Protein AF-A0A942KUD8-F1 (afdb_monomer)

Foldseek 3Di:
DDDPDDDDDDDDPVNDDDFDQADPVGDGDPQRLVVVQVVLVVLCVDPDPCNVVSVVVQCVQCVPVNGRDSVSDDDPDDDDDDDPVVVVVVPPDPVDPDDDDDDPDDDD

Sequence (108 aa):
MKKNFFPPEYMHANRIYGMRGLSSEGEIIDDPRPNFVEAIKTGMKREGRYQSQFQRLFSALSNDKGEIAVADLRIIGVVVTGDTASLSQLQGKDYLKAASLGIVADKF

Solvent-accessible surface area (backbone atoms only — not comparable to full-atom values): 7478 Å² total; per-residue (Å²): 134,85,79,82,82,73,77,86,78,86,78,54,74,94,77,60,85,89,68,66,55,51,50,100,88,67,47,78,44,93,69,38,56,63,60,48,55,51,50,37,60,52,35,50,71,42,89,56,99,56,19,71,57,26,45,54,51,46,56,65,60,16,69,86,66,88,48,68,56,65,87,77,62,79,87,89,76,84,90,84,85,76,55,71,76,67,54,56,70,58,64,91,43,88,87,60,89,75,88,82,92,82,79,87,76,82,81,126

pLDDT: mean 81.94, std 14.92, range [39.62, 95.31]

Mean predicted aligned error: 8.44 Å

Radius of gyration: 17.5 Å; Cα contacts (8 Å, |Δi|>4): 50; chains: 1; bounding box: 38×48×43 Å

Structure (mmCIF, N/CA/C/O backbone):
data_AF-A0A942KUD8-F1
#
_entry.id   AF-A0A942KUD8-F1
#
loop_
_atom_site.group_PDB
_atom_site.id
_atom_site.type_symbol
_atom_site.label_atom_id
_atom_site.label_alt_id
_atom_site.label_comp_id
_atom_site.label_asym_id
_atom_site.label_entity_id
_atom_site.label_seq_id
_atom_site.pdbx_PDB_ins_code
_atom_site.Cartn_x
_atom_site.Cartn_y
_atom_site.Cartn_z
_atom_site.occupancy
_atom_site.B_iso_or_equiv
_atom_site.auth_seq_id
_atom_site.auth_comp_id
_atom_site.auth_asym_id
_atom_site.auth_atom_id
_atom_site.pdbx_PDB_model_num
ATOM 1 N N . MET A 1 1 ? -11.109 -33.776 -5.071 1.00 41.84 1 MET A N 1
ATOM 2 C CA . MET A 1 1 ? -9.919 -32.906 -5.209 1.00 41.84 1 MET A CA 1
ATOM 3 C C . MET A 1 1 ? -9.515 -32.445 -3.808 1.00 41.84 1 MET A C 1
ATOM 5 O O . MET A 1 1 ? -10.310 -31.766 -3.171 1.00 41.84 1 MET A O 1
ATOM 9 N N . LYS A 1 2 ? -8.378 -32.898 -3.257 1.00 39.62 2 LYS A N 1
ATOM 10 C CA . LYS A 1 2 ? -7.937 -32.491 -1.908 1.00 39.62 2 LYS A CA 1
ATOM 11 C C . LYS A 1 2 ? -7.365 -31.071 -1.995 1.00 39.62 2 LYS A C 1
ATOM 13 O O . LYS A 1 2 ? -6.421 -30.852 -2.745 1.00 39.62 2 LYS A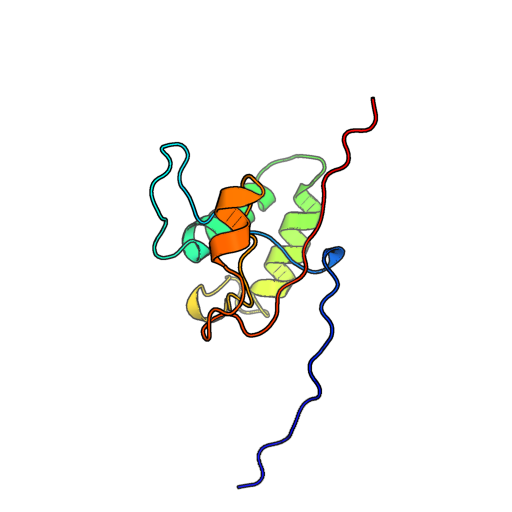 O 1
ATOM 18 N N . LYS A 1 3 ? -7.958 -30.105 -1.286 1.00 44.53 3 LYS A N 1
ATOM 19 C CA . LYS A 1 3 ? -7.365 -28.770 -1.121 1.00 44.53 3 LYS A CA 1
ATOM 20 C C . LYS A 1 3 ? -6.122 -28.935 -0.251 1.00 44.53 3 LYS A C 1
ATOM 22 O O . LYS A 1 3 ? -6.245 -29.338 0.902 1.00 44.53 3 LYS A O 1
ATOM 27 N N . ASN A 1 4 ? -4.946 -28.660 -0.804 1.00 46.56 4 ASN A N 1
ATOM 28 C CA . ASN A 1 4 ? -3.724 -28.582 -0.013 1.00 46.56 4 ASN A CA 1
ATOM 29 C C . ASN A 1 4 ? -3.884 -27.423 0.977 1.00 46.56 4 ASN A C 1
ATOM 31 O O . ASN A 1 4 ? -4.032 -26.270 0.570 1.00 46.56 4 ASN A O 1
ATOM 35 N N . PHE A 1 5 ? -3.930 -27.746 2.267 1.00 43.69 5 PHE A N 1
ATOM 36 C CA . PHE A 1 5 ? -3.910 -26.758 3.334 1.00 43.69 5 PHE A CA 1
ATOM 37 C C . PHE A 1 5 ? -2.464 -26.301 3.506 1.00 43.69 5 PHE A C 1
ATOM 39 O O . PHE A 1 5 ? -1.625 -27.051 3.999 1.00 43.69 5 PHE A O 1
ATOM 46 N N . PHE A 1 6 ? -2.173 -25.087 3.055 1.00 44.25 6 PHE A N 1
ATOM 47 C CA . PHE A 1 6 ? -0.945 -24.405 3.429 1.00 44.25 6 PHE A CA 1
ATOM 48 C C . PHE A 1 6 ? -1.204 -23.716 4.772 1.00 44.25 6 PHE A C 1
ATOM 50 O O . PHE A 1 6 ? -2.198 -22.989 4.877 1.00 44.25 6 PHE A O 1
ATOM 57 N N . PRO A 1 7 ? -0.378 -23.950 5.807 1.00 49.84 7 PRO A N 1
ATOM 58 C CA . PRO A 1 7 ? -0.500 -23.198 7.048 1.00 49.84 7 PRO A CA 1
ATOM 59 C C . PRO A 1 7 ? -0.355 -21.697 6.746 1.00 49.84 7 PRO A C 1
ATOM 61 O O . PRO A 1 7 ? 0.401 -21.337 5.839 1.00 49.84 7 PRO A O 1
ATOM 64 N N . PRO A 1 8 ? -1.079 -20.814 7.459 1.00 57.53 8 PRO A N 1
ATOM 65 C CA . PRO A 1 8 ? -0.947 -19.377 7.260 1.00 57.53 8 PRO A CA 1
ATOM 66 C C . PRO A 1 8 ? 0.505 -18.965 7.521 1.00 57.53 8 PRO A C 1
ATOM 68 O O . PRO A 1 8 ? 1.022 -19.140 8.622 1.00 57.53 8 PRO A O 1
ATOM 71 N N . GLU A 1 9 ? 1.177 -18.450 6.494 1.00 63.09 9 GLU A N 1
ATOM 72 C CA . GLU A 1 9 ? 2.523 -17.911 6.641 1.00 63.09 9 GLU A CA 1
ATOM 73 C C . GLU A 1 9 ? 2.438 -16.599 7.431 1.00 63.09 9 GLU A C 1
ATOM 75 O O . GLU A 1 9 ? 1.767 -15.648 7.022 1.00 63.09 9 GLU A O 1
ATOM 80 N N . TYR A 1 10 ? 3.103 -16.547 8.586 1.00 56.53 10 TYR A N 1
ATOM 81 C CA . TYR A 1 10 ? 3.206 -15.326 9.377 1.00 56.53 10 TYR A CA 1
ATOM 82 C C . TYR A 1 10 ? 4.096 -14.316 8.640 1.00 56.53 10 TYR A C 1
ATOM 84 O O . TYR A 1 10 ? 5.317 -14.455 8.575 1.00 56.53 10 TYR A O 1
ATOM 92 N N . MET A 1 11 ? 3.477 -13.278 8.080 1.00 56.50 11 MET A N 1
ATOM 93 C CA . MET A 1 11 ? 4.178 -12.178 7.421 1.00 56.50 11 MET A CA 1
ATOM 94 C C . MET A 1 11 ? 4.591 -11.140 8.468 1.00 56.50 11 MET A C 1
ATOM 96 O O . MET A 1 11 ? 3.754 -10.427 9.020 1.00 56.50 11 MET A O 1
ATOM 100 N N . HIS A 1 12 ? 5.889 -11.045 8.757 1.00 59.66 12 HIS A N 1
ATOM 101 C CA . HIS A 1 12 ? 6.409 -9.975 9.607 1.00 59.66 12 HIS A CA 1
ATOM 102 C C . HIS A 1 12 ? 6.239 -8.613 8.919 1.00 59.66 12 HIS A C 1
ATOM 104 O O . HIS A 1 12 ? 6.440 -8.497 7.711 1.00 59.66 12 HIS A O 1
ATOM 110 N N . ALA A 1 13 ? 5.930 -7.564 9.686 1.00 57.25 13 ALA A N 1
ATOM 111 C CA . ALA A 1 13 ? 5.698 -6.216 9.155 1.00 57.25 13 ALA A CA 1
ATOM 112 C C . ALA A 1 13 ? 6.882 -5.663 8.335 1.00 57.25 13 ALA A C 1
ATOM 114 O O . ALA A 1 13 ? 6.678 -4.915 7.386 1.00 57.25 13 ALA A O 1
ATOM 115 N N . ASN A 1 14 ? 8.116 -6.082 8.637 1.00 62.56 14 ASN A N 1
ATOM 116 C CA . ASN A 1 14 ? 9.317 -5.721 7.873 1.00 62.56 14 ASN A CA 1
ATOM 117 C C . ASN A 1 14 ? 9.432 -6.424 6.504 1.00 62.56 14 ASN A C 1
ATOM 119 O O . ASN A 1 14 ? 10.393 -6.180 5.777 1.00 62.56 14 ASN A O 1
ATOM 123 N N . ARG A 1 15 ? 8.486 -7.304 6.157 1.00 67.81 15 ARG A N 1
ATOM 124 C CA . ARG A 1 15 ? 8.391 -7.994 4.860 1.00 67.81 15 ARG A CA 1
ATOM 125 C C . ARG A 1 15 ? 7.199 -7.512 4.028 1.00 67.81 15 ARG A C 1
ATOM 127 O O . ARG A 1 15 ? 6.945 -8.069 2.965 1.00 67.81 15 ARG A O 1
ATOM 134 N N . ILE A 1 16 ? 6.465 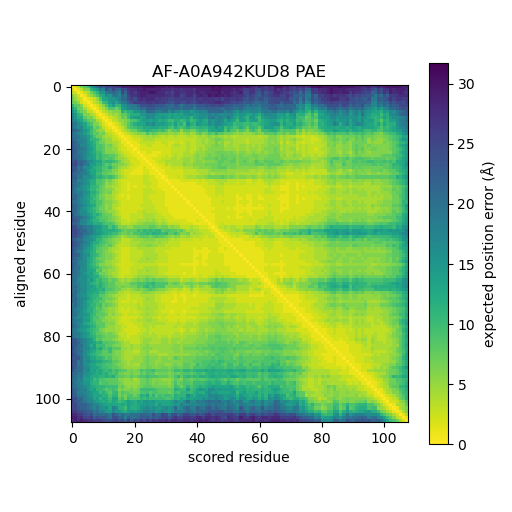-6.504 4.504 1.00 75.56 16 ILE A N 1
ATOM 135 C CA . ILE A 1 16 ? 5.264 -5.980 3.849 1.00 75.56 16 ILE A CA 1
ATOM 136 C C . ILE A 1 16 ? 5.557 -4.574 3.325 1.00 75.56 16 ILE A C 1
ATOM 138 O O . ILE A 1 16 ? 6.137 -3.744 4.021 1.00 75.56 16 ILE A O 1
ATOM 142 N N . TYR A 1 17 ? 5.117 -4.301 2.098 1.00 85.31 17 TYR A N 1
ATOM 143 C CA . TYR A 1 17 ? 5.122 -2.962 1.520 1.00 85.31 17 TYR A CA 1
ATOM 144 C C . TYR A 1 17 ? 3.718 -2.361 1.591 1.00 85.31 17 TYR A C 1
ATOM 146 O O . TYR A 1 17 ? 2.731 -3.027 1.280 1.00 85.31 17 TYR A O 1
ATOM 154 N N . GLY A 1 18 ? 3.636 -1.100 2.014 1.00 87.12 18 GLY A N 1
ATOM 155 C CA . GLY A 1 18 ? 2.382 -0.361 2.108 1.00 87.12 18 GLY A CA 1
ATOM 156 C C . GLY A 1 18 ? 2.044 0.385 0.820 1.00 87.12 18 GLY A C 1
ATOM 157 O O . GLY A 1 18 ? 2.926 0.900 0.132 1.00 87.12 18 GLY A O 1
ATOM 158 N N . MET A 1 19 ? 0.749 0.491 0.539 1.00 91.00 19 MET A N 1
ATOM 159 C CA . MET A 1 19 ? 0.187 1.353 -0.500 1.00 91.00 19 MET A CA 1
ATOM 160 C C . MET A 1 19 ? -0.725 2.381 0.166 1.00 91.00 19 MET A C 1
ATOM 162 O O . MET A 1 19 ? -1.403 2.057 1.141 1.00 91.00 19 MET A O 1
ATOM 166 N N . ARG A 1 20 ? -0.754 3.619 -0.339 1.00 87.56 20 ARG A N 1
ATOM 167 C CA . ARG A 1 20 ? -1.725 4.605 0.153 1.00 87.56 20 ARG A CA 1
ATOM 168 C C . ARG A 1 20 ? -3.112 4.212 -0.338 1.00 87.56 20 ARG A C 1
ATOM 170 O O . ARG A 1 20 ? -3.291 4.036 -1.536 1.00 87.56 20 ARG A O 1
ATOM 177 N N . GLY A 1 21 ? -4.059 4.089 0.587 1.00 88.31 21 GLY A N 1
ATOM 178 C CA . GLY A 1 21 ? -5.479 3.916 0.268 1.00 88.31 21 GLY A CA 1
ATOM 179 C C . GLY A 1 21 ? -6.246 5.235 0.141 1.00 88.31 21 GLY A C 1
ATOM 180 O O . GLY A 1 21 ? -7.399 5.213 -0.270 1.00 88.31 21 GLY A O 1
ATOM 181 N N . LEU A 1 22 ? -5.617 6.363 0.490 1.00 89.44 22 LEU A N 1
ATOM 182 C CA . LEU A 1 22 ? -6.195 7.703 0.411 1.00 89.44 22 LEU A CA 1
ATOM 183 C C . LEU A 1 22 ? -5.291 8.636 -0.404 1.00 89.44 22 LEU A C 1
ATOM 185 O O . LEU A 1 22 ? -4.058 8.516 -0.337 1.00 89.44 22 LEU A O 1
ATOM 189 N N . SER A 1 23 ? -5.897 9.563 -1.146 1.00 88.00 23 SER A N 1
ATOM 190 C CA . SER A 1 23 ? -5.194 10.663 -1.813 1.00 88.00 23 SER A CA 1
ATOM 191 C C . SER A 1 23 ? -4.699 11.716 -0.807 1.00 88.00 23 SER A C 1
ATOM 193 O O . SER A 1 23 ? -4.983 11.638 0.392 1.00 88.00 23 SER A O 1
ATOM 195 N N . SER A 1 24 ? -3.946 12.716 -1.279 1.00 85.81 24 SER A N 1
ATOM 196 C CA . SER A 1 24 ? -3.554 13.874 -0.457 1.00 85.81 24 SER A CA 1
ATOM 197 C C . SER A 1 24 ? -4.750 14.713 -0.005 1.00 85.81 24 SER A C 1
ATOM 199 O O . SER A 1 24 ? -4.673 15.389 1.017 1.00 85.81 24 SER A O 1
ATOM 201 N N . GLU A 1 25 ? -5.847 14.636 -0.746 1.00 91.12 25 GLU A N 1
ATOM 202 C CA . GLU A 1 25 ? -7.106 15.342 -0.519 1.00 91.12 25 GLU A CA 1
ATOM 203 C C . GLU A 1 25 ? -8.070 14.526 0.362 1.00 91.12 25 GLU A C 1
ATOM 205 O O . GLU A 1 25 ? -9.141 15.009 0.717 1.00 91.12 25 GLU A O 1
ATOM 210 N N . GLY A 1 26 ? -7.685 13.302 0.746 1.00 87.50 26 GLY A N 1
ATOM 211 C CA . GLY A 1 26 ? -8.483 12.419 1.598 1.00 87.50 26 GLY A CA 1
ATOM 212 C C . GLY A 1 26 ? -9.496 11.552 0.847 1.00 87.50 26 GLY A C 1
ATOM 213 O O . GLY A 1 26 ? -10.326 10.907 1.486 1.00 87.50 26 GLY A O 1
ATOM 214 N N . GLU A 1 27 ? -9.433 11.499 -0.484 1.00 92.69 27 GLU A N 1
ATOM 215 C CA . GLU A 1 27 ? -10.321 10.660 -1.292 1.00 92.69 27 GLU A CA 1
ATOM 216 C C . GLU A 1 27 ? -9.877 9.194 -1.270 1.00 92.69 27 GLU A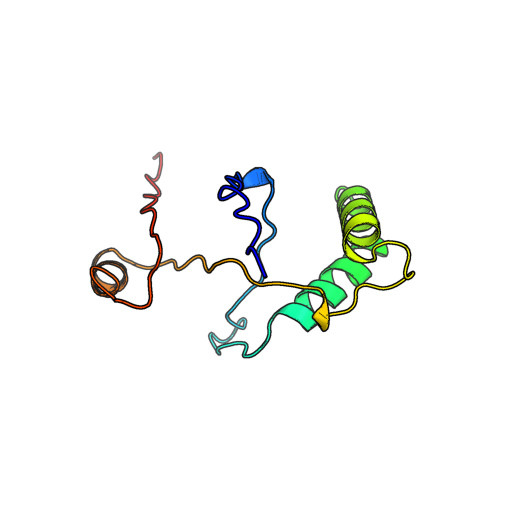 C 1
ATOM 218 O O . GLU A 1 27 ? -8.680 8.896 -1.254 1.00 92.69 27 GLU A O 1
ATOM 223 N N . ILE A 1 28 ? -10.840 8.269 -1.290 1.00 91.00 28 ILE A N 1
ATOM 224 C CA . ILE A 1 28 ? -10.562 6.830 -1.365 1.00 91.00 28 ILE A CA 1
ATOM 225 C C . ILE A 1 28 ? -9.989 6.498 -2.742 1.00 91.00 28 ILE A C 1
ATOM 227 O O . ILE A 1 28 ? -10.557 6.854 -3.769 1.00 91.00 28 ILE A O 1
ATOM 231 N N . ILE A 1 29 ? -8.869 5.778 -2.754 1.00 92.31 29 ILE A N 1
ATOM 232 C CA . ILE A 1 29 ? -8.285 5.229 -3.976 1.00 92.31 29 ILE A CA 1
ATOM 233 C C . ILE A 1 29 ? -8.859 3.826 -4.185 1.00 92.31 29 ILE A C 1
ATOM 235 O O . ILE A 1 29 ? -8.489 2.899 -3.462 1.00 92.31 29 ILE A O 1
ATOM 239 N N . ASP A 1 30 ? -9.725 3.669 -5.189 1.00 90.88 30 ASP A N 1
ATOM 240 C CA . ASP A 1 30 ? -10.401 2.397 -5.495 1.00 90.88 30 ASP A CA 1
ATOM 241 C C . ASP A 1 30 ? -9.420 1.240 -5.740 1.00 90.88 30 ASP A C 1
ATOM 243 O O . ASP A 1 30 ? -9.598 0.135 -5.223 1.00 90.88 30 ASP A O 1
ATOM 247 N N . ASP A 1 31 ? -8.354 1.492 -6.507 1.00 93.00 31 ASP A N 1
ATOM 248 C CA . ASP A 1 31 ? -7.264 0.541 -6.713 1.00 93.00 31 ASP A CA 1
ATOM 249 C C . ASP A 1 31 ? -5.897 1.229 -6.580 1.00 93.00 31 ASP A C 1
ATOM 251 O O . ASP A 1 31 ? -5.468 1.947 -7.487 1.00 93.00 31 ASP A O 1
ATOM 255 N N . PRO A 1 32 ? -5.164 1.006 -5.476 1.00 93.44 32 PRO A N 1
ATOM 256 C CA . PRO A 1 32 ? -3.869 1.641 -5.267 1.00 93.44 32 PRO A CA 1
ATOM 257 C C . PRO A 1 32 ? -2.708 0.915 -5.970 1.00 93.44 32 PRO A C 1
ATOM 259 O O . PRO A 1 32 ? -1.584 1.429 -5.991 1.00 93.44 32 PRO A O 1
ATOM 262 N N . ARG A 1 33 ? -2.937 -0.272 -6.552 1.00 94.81 33 ARG A N 1
ATOM 263 C CA . ARG A 1 33 ? -1.875 -1.110 -7.137 1.00 94.81 33 ARG A CA 1
ATOM 264 C C . ARG A 1 33 ? -1.187 -0.474 -8.354 1.00 94.81 33 ARG A C 1
ATOM 266 O O . ARG A 1 33 ? 0.042 -0.547 -8.407 1.00 94.81 33 ARG A O 1
ATOM 273 N N . PRO A 1 34 ? -1.884 0.178 -9.308 1.00 95.00 34 PRO A N 1
ATOM 274 C CA . PRO A 1 34 ? -1.219 0.854 -10.424 1.00 95.00 34 PRO A CA 1
ATOM 275 C C . PRO A 1 34 ? -0.246 1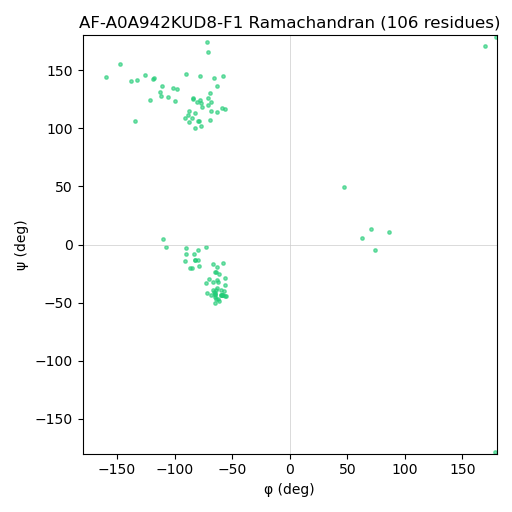.940 -9.952 1.00 95.00 34 PRO A C 1
ATOM 277 O O . PRO A 1 34 ? 0.900 1.988 -10.400 1.00 95.00 34 PRO A O 1
ATOM 280 N N . ASN A 1 35 ? -0.664 2.747 -8.972 1.00 93.38 35 ASN A N 1
ATOM 281 C CA . ASN A 1 35 ? 0.170 3.798 -8.384 1.00 93.38 35 ASN A CA 1
ATOM 282 C C . ASN A 1 35 ? 1.405 3.212 -7.690 1.00 93.38 35 ASN A C 1
ATOM 284 O O . ASN A 1 35 ? 2.495 3.779 -7.765 1.00 93.38 35 ASN A O 1
ATOM 288 N N . PHE A 1 36 ? 1.257 2.057 -7.040 1.00 94.00 36 PHE A N 1
ATOM 289 C CA . PHE A 1 36 ? 2.372 1.342 -6.426 1.00 94.00 36 PHE A CA 1
ATOM 290 C C . PHE A 1 36 ? 3.392 0.847 -7.458 1.00 94.00 36 PHE A C 1
ATOM 292 O O . PHE A 1 36 ? 4.593 1.058 -7.281 1.00 94.00 36 PHE A O 1
ATOM 299 N N . VAL A 1 37 ? 2.932 0.250 -8.563 1.00 95.31 37 VAL A N 1
ATOM 300 C CA . VAL A 1 37 ? 3.812 -0.176 -9.665 1.00 95.31 37 VAL A CA 1
ATOM 301 C C . VAL A 1 37 ? 4.568 1.016 -10.249 1.00 95.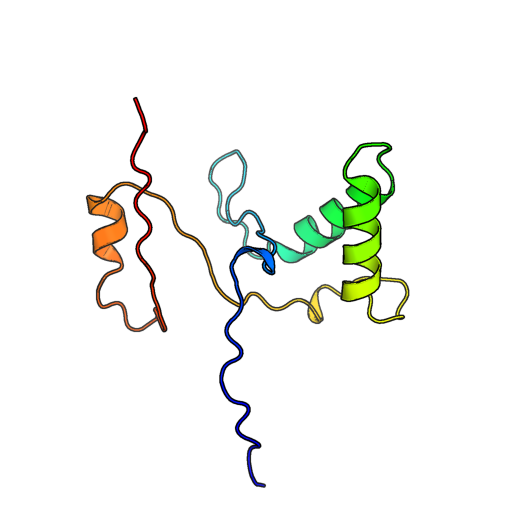31 37 VAL A C 1
ATOM 303 O O . VAL A 1 37 ? 5.780 0.930 -10.463 1.00 95.31 37 VAL A O 1
ATOM 306 N N . GLU A 1 38 ? 3.889 2.143 -10.461 1.00 94.69 38 GLU A N 1
ATOM 307 C CA . GLU A 1 38 ? 4.528 3.349 -10.991 1.00 94.69 38 GLU A CA 1
ATOM 308 C C . GLU A 1 38 ? 5.546 3.948 -10.011 1.00 94.69 38 GLU A C 1
ATOM 310 O O . GLU A 1 38 ? 6.646 4.340 -10.412 1.00 94.69 38 GLU A O 1
ATOM 315 N N . ALA A 1 39 ? 5.244 3.938 -8.710 1.00 92.94 39 ALA A N 1
ATOM 316 C CA . ALA A 1 39 ? 6.185 4.365 -7.680 1.00 92.94 39 ALA A CA 1
ATOM 317 C C . ALA A 1 39 ? 7.467 3.514 -7.685 1.00 92.94 39 ALA A C 1
ATOM 319 O O . ALA A 1 39 ? 8.562 4.066 -7.549 1.00 92.94 39 ALA A O 1
ATOM 320 N N . ILE A 1 40 ? 7.357 2.198 -7.904 1.00 94.50 40 ILE A N 1
ATOM 321 C CA . ILE A 1 40 ? 8.521 1.309 -8.037 1.00 94.50 40 ILE A CA 1
ATOM 322 C C . ILE A 1 40 ? 9.332 1.662 -9.286 1.00 94.50 40 ILE A C 1
ATOM 324 O O . ILE A 1 40 ? 10.543 1.873 -9.185 1.00 94.50 40 ILE A O 1
ATOM 328 N N . LYS A 1 41 ? 8.675 1.781 -10.447 1.00 94.19 41 LYS A N 1
ATOM 329 C CA . LYS A 1 41 ? 9.329 2.135 -11.721 1.00 94.19 41 LYS A CA 1
ATOM 330 C C . LYS A 1 41 ? 10.060 3.473 -11.628 1.0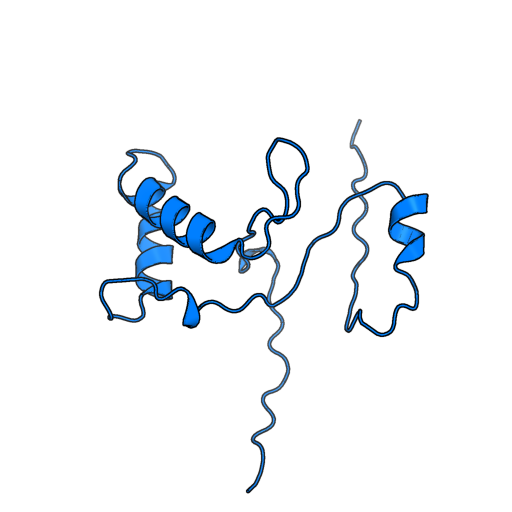0 94.19 41 LYS A C 1
ATOM 332 O O . LYS A 1 41 ? 11.201 3.594 -12.073 1.00 94.19 41 LYS A O 1
ATOM 337 N N . THR A 1 42 ? 9.426 4.467 -11.014 1.00 93.75 42 THR A N 1
ATOM 338 C CA . THR A 1 42 ? 10.031 5.77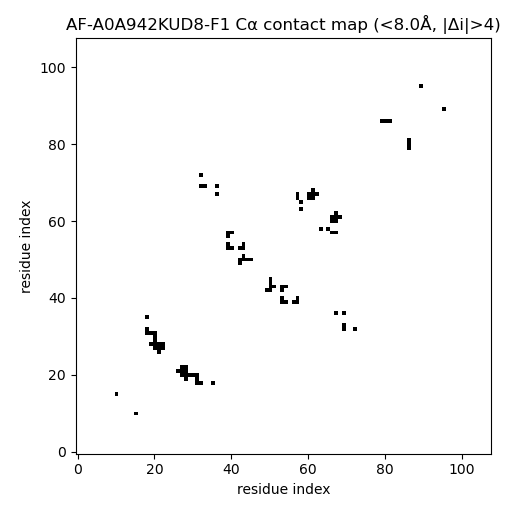6 -10.759 1.00 93.75 42 THR A CA 1
ATOM 339 C C . THR A 1 42 ? 11.208 5.660 -9.788 1.00 93.75 42 THR A C 1
ATOM 341 O O . THR A 1 42 ? 12.269 6.233 -10.037 1.00 93.75 42 THR A O 1
ATOM 344 N N . GLY A 1 43 ? 11.066 4.887 -8.709 1.00 92.75 43 GLY A N 1
ATOM 345 C CA . GLY A 1 43 ? 12.117 4.667 -7.715 1.00 92.75 43 GLY A CA 1
ATOM 346 C C . GLY A 1 43 ? 13.376 3.993 -8.271 1.00 92.75 43 GLY A C 1
ATOM 347 O O . GLY A 1 43 ? 14.476 4.325 -7.840 1.00 92.75 43 GLY A O 1
ATOM 348 N N . MET A 1 44 ? 13.245 3.115 -9.271 1.00 93.44 44 MET A N 1
ATOM 349 C CA . MET A 1 44 ? 14.393 2.505 -9.962 1.00 93.44 44 MET A CA 1
ATOM 350 C C . MET A 1 44 ? 15.218 3.512 -10.773 1.00 93.44 44 MET A C 1
ATOM 352 O O . MET A 1 44 ? 16.430 3.337 -10.920 1.00 93.44 44 MET A O 1
ATOM 356 N N . LYS A 1 45 ? 14.560 4.540 -11.322 1.00 92.69 45 LYS A N 1
ATOM 357 C CA . LYS A 1 45 ? 15.179 5.570 -12.174 1.00 92.69 45 LYS A CA 1
ATOM 358 C C . LYS A 1 45 ? 15.798 6.711 -11.368 1.00 92.69 45 LYS A C 1
ATOM 360 O O . LYS A 1 45 ? 16.625 7.444 -11.895 1.00 92.69 45 LYS A O 1
ATOM 365 N N . ARG A 1 46 ? 15.375 6.892 -10.115 1.00 91.81 46 ARG A N 1
ATOM 366 C CA . ARG A 1 46 ? 15.902 7.938 -9.235 1.00 91.81 46 ARG A CA 1
ATOM 367 C C . ARG A 1 46 ? 17.226 7.494 -8.632 1.00 91.81 46 ARG A C 1
ATOM 369 O O . ARG A 1 46 ? 17.282 6.494 -7.920 1.00 91.81 46 ARG A O 1
ATOM 376 N N . GLU A 1 47 ? 18.267 8.283 -8.857 1.00 88.62 47 GLU A N 1
ATOM 377 C CA . GLU A 1 47 ? 19.528 8.131 -8.141 1.00 88.62 47 GLU A CA 1
ATOM 378 C C . GLU A 1 47 ? 19.323 8.513 -6.672 1.00 88.62 47 GLU A C 1
ATOM 380 O O . GLU A 1 47 ? 18.841 9.599 -6.341 1.00 88.62 47 GLU A O 1
ATOM 385 N N . GLY A 1 48 ? 19.628 7.588 -5.765 1.00 89.88 48 GLY A N 1
ATOM 386 C CA . GLY A 1 48 ? 19.465 7.826 -4.339 1.00 89.88 48 GLY A CA 1
ATOM 387 C C . GLY A 1 48 ? 19.633 6.571 -3.497 1.00 89.88 48 GLY A C 1
ATOM 388 O O . GLY A 1 48 ? 19.669 5.447 -3.997 1.00 89.88 48 GLY A O 1
ATOM 389 N N . ARG A 1 49 ? 19.677 6.759 -2.174 1.00 91.00 49 ARG A N 1
ATOM 390 C CA . ARG A 1 49 ? 19.981 5.696 -1.194 1.00 91.00 49 ARG A CA 1
ATOM 391 C C . ARG A 1 49 ? 19.041 4.480 -1.222 1.00 91.00 49 ARG A C 1
ATOM 393 O O . ARG A 1 49 ? 19.367 3.449 -0.646 1.00 91.00 49 ARG A O 1
ATOM 400 N N . TYR A 1 50 ? 17.877 4.602 -1.860 1.00 89.12 50 TYR A N 1
ATOM 401 C CA . TYR A 1 50 ? 16.861 3.548 -1.944 1.00 89.12 50 TYR A CA 1
ATOM 402 C C . TYR A 1 50 ? 16.740 2.903 -3.329 1.00 89.12 50 TYR A C 1
ATOM 404 O O . TYR A 1 50 ? 15.956 1.969 -3.484 1.00 89.12 50 TYR A O 1
ATOM 412 N N . GLN A 1 51 ? 17.506 3.350 -4.328 1.00 92.00 51 GLN A N 1
ATOM 413 C CA . GLN A 1 51 ? 17.399 2.850 -5.702 1.00 92.00 51 GLN A CA 1
ATOM 414 C C . GLN A 1 51 ? 17.566 1.323 -5.781 1.00 92.00 51 GLN A C 1
ATOM 416 O O . GLN A 1 51 ? 16.767 0.634 -6.414 1.00 92.00 51 GLN A O 1
ATOM 421 N N . SER A 1 52 ? 18.551 0.778 -5.062 1.00 91.06 52 SER A N 1
ATOM 422 C CA . SER A 1 52 ? 18.806 -0.667 -5.001 1.00 91.06 52 SER A CA 1
ATOM 423 C C . SER A 1 52 ? 17.648 -1.456 -4.380 1.00 91.06 52 SER A C 1
ATOM 425 O O . SER A 1 52 ? 17.409 -2.602 -4.760 1.00 91.06 52 SER A O 1
ATOM 427 N N . GLN A 1 53 ? 16.889 -0.854 -3.458 1.00 91.31 53 GLN A N 1
ATOM 428 C CA . GLN A 1 53 ? 15.703 -1.483 -2.874 1.00 91.31 53 GLN A CA 1
ATOM 429 C C . GLN A 1 53 ? 14.562 -1.547 -3.891 1.00 91.31 53 GLN A C 1
ATOM 431 O O . GLN A 1 53 ? 13.924 -2.590 -4.017 1.00 91.31 53 GLN A O 1
ATOM 436 N N . PHE A 1 54 ? 14.351 -0.479 -4.667 1.00 93.62 54 PHE A N 1
ATOM 437 C CA . PHE A 1 54 ? 13.363 -0.477 -5.748 1.00 93.62 54 PHE A CA 1
ATOM 438 C C . PHE A 1 54 ? 13.706 -1.477 -6.853 1.00 93.62 54 PHE A C 1
ATOM 440 O O . PHE A 1 54 ? 12.814 -2.173 -7.328 1.00 93.62 54 PHE A O 1
ATOM 447 N N . GLN A 1 55 ? 14.985 -1.610 -7.215 1.00 93.25 55 GLN A N 1
ATOM 448 C CA . GLN A 1 55 ? 15.435 -2.624 -8.176 1.00 93.25 55 GLN A CA 1
ATOM 449 C C . GLN A 1 55 ? 15.147 -4.045 -7.678 1.00 93.25 55 GLN A C 1
ATOM 451 O O . GLN A 1 55 ? 14.545 -4.833 -8.402 1.00 93.25 55 GLN A O 1
ATOM 456 N N . ARG A 1 56 ? 15.499 -4.360 -6.422 1.00 91.56 56 ARG A N 1
ATOM 457 C CA . ARG A 1 56 ? 15.199 -5.671 -5.817 1.00 91.56 56 ARG A CA 1
ATOM 458 C C . ARG A 1 56 ? 13.701 -5.962 -5.788 1.00 91.56 56 ARG A C 1
ATOM 460 O O . ARG A 1 56 ? 13.292 -7.073 -6.113 1.00 91.56 56 ARG A O 1
ATOM 467 N N . LEU A 1 57 ? 12.895 -4.967 -5.419 1.00 92.06 57 LEU A N 1
ATOM 468 C CA . LEU A 1 57 ? 11.442 -5.098 -5.374 1.00 92.06 57 LEU A CA 1
ATOM 469 C C . LEU A 1 57 ? 10.856 -5.335 -6.772 1.00 92.06 57 LEU A C 1
ATOM 471 O O . LEU A 1 57 ? 10.011 -6.209 -6.939 1.00 92.06 57 LEU A O 1
ATOM 475 N N . PHE A 1 58 ? 11.339 -4.612 -7.782 1.00 94.12 58 PHE A N 1
ATOM 476 C CA . PHE A 1 58 ? 10.924 -4.816 -9.166 1.00 94.12 58 PHE A CA 1
ATOM 477 C C . PHE A 1 58 ? 11.284 -6.210 -9.681 1.00 94.12 58 PHE A C 1
ATOM 479 O O . PHE A 1 58 ? 10.426 -6.883 -10.249 1.00 94.12 58 PHE A O 1
ATOM 486 N N . SER A 1 59 ? 12.516 -6.675 -9.455 1.00 92.62 59 SER A N 1
ATOM 487 C CA . SER A 1 59 ? 12.926 -8.031 -9.843 1.00 92.62 59 SER A CA 1
ATOM 488 C C . SER A 1 59 ? 12.050 -9.095 -9.179 1.00 92.62 59 SER A C 1
ATOM 490 O O . SER A 1 59 ? 11.596 -10.015 -9.849 1.00 92.62 59 SER A O 1
ATOM 492 N N . ALA A 1 60 ? 11.744 -8.940 -7.888 1.00 90.62 60 ALA A N 1
ATOM 493 C CA . ALA A 1 60 ? 10.897 -9.886 -7.166 1.00 90.62 60 ALA A CA 1
ATOM 494 C C . ALA A 1 60 ? 9.443 -9.907 -7.675 1.00 90.62 60 ALA A C 1
ATOM 496 O O . ALA A 1 60 ? 8.848 -10.974 -7.788 1.00 90.62 60 ALA A O 1
ATOM 497 N N . LEU A 1 61 ? 8.865 -8.741 -7.982 1.00 92.19 61 LEU A N 1
ATOM 498 C CA . LEU A 1 61 ? 7.456 -8.628 -8.378 1.00 92.19 61 LEU A CA 1
ATOM 499 C C . LEU A 1 61 ? 7.210 -8.837 -9.874 1.00 92.19 61 LEU A C 1
ATOM 501 O O . LEU A 1 61 ? 6.083 -9.132 -10.263 1.00 92.19 61 LEU A O 1
ATOM 505 N N . SER A 1 62 ? 8.233 -8.679 -10.714 1.00 92.81 62 SER A N 1
ATOM 506 C CA . SER A 1 62 ? 8.117 -8.952 -12.150 1.00 92.81 62 SER A CA 1
ATOM 507 C C . SER A 1 62 ? 8.180 -10.442 -12.480 1.00 92.81 62 SER A C 1
ATOM 509 O O . SER A 1 62 ? 7.717 -10.834 -13.547 1.00 92.81 62 SER A O 1
ATOM 511 N N . ASN A 1 63 ? 8.699 -11.280 -11.570 1.00 85.81 63 ASN A N 1
ATOM 512 C CA . ASN A 1 63 ? 8.763 -12.738 -11.723 1.00 85.81 63 ASN A CA 1
ATOM 513 C C . ASN A 1 63 ? 9.299 -13.158 -13.108 1.00 85.81 63 ASN A C 1
ATOM 515 O O . ASN A 1 63 ? 8.649 -13.912 -13.832 1.00 85.81 63 ASN A O 1
ATOM 519 N N . ASP A 1 64 ? 10.429 -12.565 -13.503 1.00 84.88 64 ASP A N 1
ATOM 520 C CA . ASP A 1 64 ? 11.116 -12.752 -14.792 1.00 84.88 64 ASP A CA 1
ATOM 521 C C . ASP A 1 64 ? 10.336 -12.319 -16.052 1.00 84.88 64 ASP A C 1
ATOM 523 O O . ASP A 1 64 ? 10.828 -12.470 -17.170 1.00 84.88 64 ASP A O 1
ATOM 527 N N . LYS A 1 65 ? 9.155 -11.701 -15.911 1.00 88.06 65 LYS A N 1
ATOM 528 C CA . LYS A 1 65 ? 8.342 -11.203 -17.040 1.00 88.06 65 LYS A CA 1
ATOM 529 C C . LYS A 1 65 ? 8.817 -9.857 -17.601 1.00 88.06 65 LYS A C 1
ATOM 531 O O . LYS A 1 65 ? 8.241 -9.356 -18.559 1.00 88.06 65 LYS A O 1
ATOM 536 N N . GLY A 1 66 ? 9.819 -9.227 -16.985 1.00 91.12 66 GLY A N 1
ATOM 537 C CA . GLY A 1 66 ? 10.308 -7.895 -17.368 1.00 91.12 66 GLY A CA 1
ATOM 538 C C . GLY A 1 66 ? 9.384 -6.733 -16.979 1.00 91.12 66 GLY A C 1
ATOM 539 O O . GLY A 1 66 ? 9.767 -5.575 -17.125 1.00 91.12 66 GLY A O 1
ATOM 540 N N . GLU A 1 67 ? 8.202 -7.014 -16.428 1.00 94.06 67 GLU A N 1
ATOM 541 C CA . GLU A 1 67 ? 7.262 -6.026 -15.905 1.00 94.06 67 GLU A CA 1
ATOM 542 C C . GLU A 1 67 ? 6.479 -6.567 -14.705 1.00 94.06 67 GLU A C 1
ATOM 544 O O . GLU A 1 67 ? 6.305 -7.774 -14.553 1.00 94.06 67 GLU A O 1
ATOM 549 N N . ILE A 1 68 ? 5.986 -5.666 -13.852 1.00 94.88 68 ILE A N 1
ATOM 550 C CA . ILE A 1 68 ? 5.074 -6.019 -12.760 1.00 94.88 68 ILE A CA 1
ATOM 551 C C . ILE A 1 68 ? 3.644 -5.967 -13.298 1.00 94.88 68 ILE A C 1
ATOM 553 O O . ILE A 1 68 ? 3.125 -4.881 -13.573 1.00 94.88 68 ILE A O 1
ATOM 557 N N . ALA A 1 69 ? 2.989 -7.120 -13.407 1.00 94.50 69 ALA A N 1
ATOM 558 C CA . ALA A 1 69 ? 1.578 -7.182 -13.762 1.00 94.50 69 ALA A CA 1
ATOM 559 C C . ALA A 1 69 ? 0.711 -6.811 -12.548 1.00 94.50 69 ALA A C 1
ATOM 561 O O . ALA A 1 69 ? 0.754 -7.475 -11.513 1.00 94.50 69 ALA A O 1
ATOM 562 N N . VAL A 1 70 ? -0.128 -5.778 -12.676 1.00 93.81 70 VAL A N 1
ATOM 563 C CA . VAL A 1 70 ? -1.035 -5.332 -11.594 1.00 93.81 70 VAL A CA 1
ATOM 564 C C . VAL A 1 70 ? -1.943 -6.469 -11.104 1.00 93.81 70 VAL A C 1
ATOM 566 O O . VAL A 1 70 ? -2.225 -6.565 -9.911 1.00 93.81 70 VAL A O 1
ATOM 569 N N . ALA A 1 71 ? -2.355 -7.362 -12.008 1.00 92.06 71 ALA A N 1
ATOM 570 C CA . ALA A 1 71 ? -3.187 -8.523 -11.696 1.00 92.06 71 ALA A CA 1
ATOM 571 C C . ALA A 1 71 ? -2.496 -9.559 -10.787 1.00 92.06 71 ALA A C 1
ATOM 573 O O . ALA A 1 71 ? -3.182 -10.299 -10.081 1.00 92.06 71 ALA A O 1
ATOM 574 N N . ASP A 1 72 ? -1.160 -9.588 -10.764 1.00 90.62 72 ASP A N 1
ATOM 575 C CA . ASP A 1 72 ? -0.386 -10.500 -9.917 1.00 90.62 72 ASP A CA 1
ATOM 576 C C . ASP A 1 72 ? -0.237 -9.956 -8.479 1.00 90.62 72 ASP A C 1
ATOM 578 O O . ASP A 1 72 ? 0.117 -10.699 -7.560 1.00 90.62 72 ASP A O 1
ATOM 582 N N . LEU A 1 73 ? -0.559 -8.676 -8.247 1.00 91.06 73 LEU A N 1
ATOM 583 C CA . LEU A 1 73 ? -0.486 -8.044 -6.931 1.00 91.06 73 LEU A CA 1
ATOM 584 C C . LEU A 1 73 ? -1.745 -8.317 -6.098 1.00 91.06 73 LEU A C 1
ATOM 586 O O . LEU A 1 73 ? -2.871 -7.987 -6.486 1.00 91.06 73 LEU A O 1
ATOM 590 N N . ARG A 1 74 ? -1.535 -8.860 -4.894 1.00 88.94 74 ARG A N 1
ATOM 591 C CA . ARG A 1 74 ? -2.593 -9.157 -3.918 1.00 88.94 74 ARG A CA 1
ATOM 592 C C . ARG A 1 74 ? -2.488 -8.251 -2.698 1.00 88.94 74 ARG A C 1
ATOM 594 O O . ARG A 1 74 ? -1.446 -8.190 -2.053 1.00 88.94 74 ARG A O 1
ATOM 601 N N . ILE A 1 75 ? -3.596 -7.603 -2.347 1.00 88.56 75 ILE A N 1
ATOM 602 C CA . ILE A 1 75 ? -3.733 -6.867 -1.088 1.00 88.56 75 ILE A CA 1
ATOM 603 C C . ILE A 1 75 ? -4.099 -7.878 0.001 1.00 88.56 75 ILE A C 1
ATOM 605 O O . ILE A 1 75 ? -5.165 -8.489 -0.045 1.00 88.56 75 ILE A O 1
ATOM 609 N N . ILE A 1 76 ? -3.193 -8.082 0.958 1.00 86.00 76 ILE A N 1
ATOM 610 C CA . ILE A 1 76 ? -3.366 -9.063 2.044 1.00 86.00 76 ILE A CA 1
ATOM 611 C C . ILE A 1 76 ? -4.037 -8.474 3.293 1.00 86.00 76 ILE A C 1
ATOM 613 O O . ILE A 1 76 ? -4.491 -9.221 4.154 1.00 86.00 76 ILE A O 1
ATOM 617 N N . GLY A 1 77 ? -4.113 -7.146 3.392 1.00 84.69 77 GLY A N 1
ATOM 618 C CA . GLY A 1 77 ? -4.699 -6.434 4.521 1.00 84.69 77 GLY A CA 1
ATOM 619 C C . GLY A 1 77 ? -4.613 -4.921 4.348 1.00 84.69 77 GLY A C 1
ATOM 620 O O . GLY A 1 77 ? -4.060 -4.426 3.365 1.00 84.69 77 GLY A O 1
ATOM 621 N N . VAL A 1 78 ? -5.160 -4.198 5.320 1.00 85.69 78 VAL A N 1
ATOM 622 C CA . VAL A 1 78 ? -5.166 -2.734 5.385 1.00 85.69 78 VAL A CA 1
ATOM 623 C C . VAL A 1 78 ? -4.732 -2.296 6.779 1.00 85.69 78 VAL A C 1
ATOM 625 O O . VAL A 1 78 ? -5.096 -2.921 7.773 1.00 85.69 78 VAL A O 1
ATOM 628 N N . VAL A 1 79 ? -3.946 -1.224 6.846 1.00 84.50 79 VAL A N 1
ATOM 629 C CA . VAL A 1 79 ? -3.630 -0.537 8.099 1.00 84.50 79 VAL A CA 1
ATOM 630 C C . VAL A 1 79 ? -4.532 0.685 8.183 1.00 84.50 79 VAL A C 1
ATOM 632 O O . VAL A 1 79 ? -4.532 1.510 7.272 1.00 84.50 79 VAL A O 1
ATOM 635 N N . VAL A 1 80 ? -5.301 0.786 9.264 1.00 84.88 80 VAL A N 1
ATOM 636 C CA . VAL A 1 80 ? -6.179 1.926 9.541 1.00 84.88 80 VAL A CA 1
ATOM 637 C C . VAL A 1 80 ? -5.633 2.655 10.759 1.00 84.88 80 VAL A C 1
ATOM 639 O O . VAL A 1 80 ? -5.323 2.033 11.774 1.00 84.88 80 VAL A O 1
ATOM 642 N N . THR A 1 81 ? -5.506 3.971 10.651 1.00 83.94 81 THR A N 1
ATOM 643 C CA . THR A 1 81 ? -5.028 4.850 11.721 1.00 83.94 81 THR A CA 1
ATOM 644 C C . THR A 1 81 ? -6.116 5.852 12.072 1.00 83.94 81 THR A C 1
ATOM 646 O O . THR A 1 81 ? -6.798 6.353 11.181 1.00 83.94 81 THR A O 1
ATOM 649 N N . GLY A 1 82 ? -6.260 6.169 13.352 1.00 84.81 82 GLY A N 1
ATOM 650 C CA . GLY A 1 82 ? -7.245 7.120 13.851 1.00 84.81 82 GLY A CA 1
ATOM 651 C C . GLY A 1 82 ? -7.171 7.216 15.369 1.00 84.81 82 GLY A C 1
ATOM 652 O O . GLY A 1 82 ? -6.338 6.558 15.995 1.00 84.81 82 GLY A O 1
ATOM 653 N N . ASP A 1 83 ? -8.041 8.028 15.959 1.00 85.88 83 ASP A N 1
ATOM 654 C CA . ASP A 1 83 ? -8.192 8.079 17.410 1.00 85.88 83 ASP A CA 1
ATOM 655 C C . ASP A 1 83 ? -8.865 6.806 17.964 1.00 85.88 83 ASP A C 1
ATOM 657 O O . ASP A 1 83 ? -9.460 6.000 17.238 1.00 85.88 83 ASP A O 1
ATOM 661 N N . THR A 1 84 ? -8.785 6.633 19.284 1.00 83.31 84 THR A N 1
ATOM 662 C CA . THR A 1 84 ? -9.350 5.476 19.987 1.00 83.31 84 THR A CA 1
ATOM 663 C C . THR A 1 84 ? -10.851 5.313 19.750 1.00 83.31 84 THR A C 1
ATOM 665 O O . THR A 1 84 ? -11.316 4.183 19.596 1.00 83.31 84 THR A O 1
ATOM 668 N N . ALA A 1 85 ? -11.621 6.404 19.720 1.00 86.38 85 ALA A N 1
ATOM 669 C CA . ALA A 1 85 ? -13.072 6.342 19.565 1.00 86.38 85 ALA A CA 1
ATOM 670 C C . ALA A 1 85 ? -13.450 5.854 18.159 1.00 86.38 85 ALA A C 1
ATOM 672 O O . ALA A 1 85 ? -14.295 4.969 18.018 1.00 86.38 85 ALA A O 1
ATOM 673 N N . SER A 1 86 ? -12.771 6.365 17.136 1.00 88.44 86 SER A N 1
ATOM 674 C CA . SER A 1 86 ? -12.934 5.979 15.736 1.00 88.44 86 SER A CA 1
ATOM 675 C C . SER A 1 86 ? -12.529 4.520 15.507 1.00 88.44 86 SER A C 1
ATOM 677 O O . SER A 1 86 ? -13.291 3.747 14.925 1.00 88.44 86 SER A O 1
ATOM 679 N N . LEU A 1 87 ? -11.372 4.094 16.026 1.00 86.44 87 LEU A N 1
ATOM 680 C CA . LEU A 1 87 ? -10.895 2.714 15.867 1.00 86.44 87 LEU A CA 1
ATOM 681 C C . LEU A 1 87 ? -11.725 1.694 16.659 1.00 86.44 87 LEU A C 1
ATOM 683 O O . LEU A 1 87 ? -11.877 0.557 16.213 1.00 86.44 87 LEU A O 1
ATOM 687 N N . SER A 1 88 ? -12.312 2.081 17.794 1.00 84.19 88 SER A N 1
ATOM 688 C CA . SER A 1 88 ? -13.182 1.189 18.578 1.00 84.19 88 SER A CA 1
ATOM 689 C C . SER A 1 88 ? -14.422 0.745 17.796 1.00 84.19 88 SER A C 1
ATOM 691 O O . SER A 1 88 ? -14.929 -0.350 18.028 1.00 84.19 88 SER A O 1
ATOM 693 N N . GLN A 1 89 ? -14.868 1.524 16.803 1.00 88.44 89 GLN A N 1
ATOM 694 C CA . GLN A 1 89 ? -16.003 1.166 15.939 1.00 88.44 89 GLN A CA 1
ATOM 695 C C . GLN A 1 89 ? -15.722 -0.048 15.039 1.00 88.44 89 GLN A C 1
ATOM 697 O O . GLN A 1 89 ? -16.654 -0.643 14.496 1.00 88.44 89 GLN A O 1
ATOM 702 N N . LEU A 1 90 ? -14.450 -0.422 14.873 1.00 86.19 90 LEU A N 1
ATOM 703 C CA . LEU A 1 90 ? -14.033 -1.598 14.113 1.00 86.19 90 LEU A CA 1
ATOM 704 C C . LEU A 1 90 ? -14.133 -2.892 14.936 1.00 86.19 90 LEU A C 1
ATOM 706 O O . LEU A 1 90 ? -14.084 -3.979 14.366 1.00 86.19 90 LEU A O 1
ATOM 710 N N . GLN A 1 91 ? -14.299 -2.814 16.258 1.00 83.19 91 GLN A N 1
ATOM 711 C CA . GLN A 1 91 ? -14.407 -4.006 17.099 1.00 83.19 91 GLN A CA 1
ATOM 712 C C . GLN A 1 91 ? -15.644 -4.843 16.738 1.00 83.19 91 GLN A C 1
ATOM 714 O O . GLN A 1 91 ? -16.735 -4.317 16.530 1.00 83.19 91 GLN A O 1
ATOM 719 N N . GLY A 1 92 ? -15.465 -6.166 16.663 1.00 82.75 92 GLY A N 1
ATOM 720 C CA . GLY A 1 92 ? -16.559 -7.115 16.424 1.00 82.75 92 GLY A CA 1
ATOM 721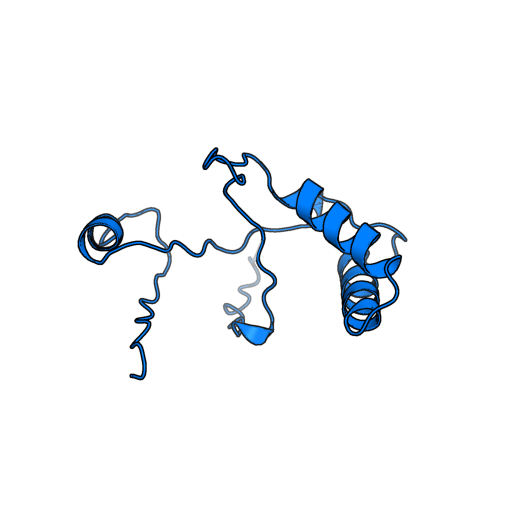 C C . GLY A 1 92 ? -17.156 -7.083 15.014 1.00 82.75 92 GLY A C 1
ATOM 722 O O . GLY A 1 92 ? -18.227 -7.638 14.804 1.00 82.75 92 GLY A O 1
ATOM 723 N N . LYS A 1 93 ? -16.506 -6.431 14.043 1.00 88.12 93 LYS A N 1
ATOM 724 C CA . LYS A 1 93 ? -16.970 -6.423 12.651 1.00 88.12 93 LYS A CA 1
ATOM 725 C C . LYS A 1 93 ? -16.623 -7.735 11.950 1.00 88.12 93 LYS A C 1
ATOM 727 O O . LYS A 1 93 ? -15.450 -8.074 11.825 1.00 88.12 93 LYS A O 1
ATOM 732 N N . ASP A 1 94 ? -17.628 -8.404 11.393 1.00 87.19 94 ASP A N 1
ATOM 733 C CA . ASP A 1 94 ? -17.489 -9.731 10.765 1.00 87.19 94 ASP A CA 1
ATOM 734 C C . ASP A 1 94 ? -16.564 -9.760 9.534 1.00 87.19 94 ASP A C 1
ATOM 736 O O . ASP A 1 94 ? -16.068 -10.814 9.136 1.00 87.19 94 ASP A O 1
ATOM 740 N N . TYR A 1 95 ? -16.301 -8.601 8.920 1.00 83.75 95 TYR A N 1
ATOM 741 C CA . TYR A 1 95 ? -15.355 -8.481 7.806 1.00 83.75 95 TYR A CA 1
ATOM 742 C C . TYR A 1 95 ? -13.884 -8.439 8.255 1.00 83.75 95 TYR A C 1
ATOM 744 O O . TYR A 1 95 ? -12.985 -8.606 7.424 1.00 83.75 95 TYR A O 1
ATOM 752 N N . LEU A 1 96 ? -13.607 -8.234 9.547 1.00 82.62 96 LEU A N 1
ATOM 753 C CA . LEU A 1 96 ? -12.253 -8.260 10.093 1.00 82.62 96 LEU A CA 1
ATOM 754 C C . LEU A 1 96 ? -11.875 -9.686 10.481 1.00 82.62 96 LEU A C 1
ATOM 756 O O . LEU A 1 96 ? -12.303 -10.216 11.500 1.00 82.62 96 LEU A O 1
ATOM 760 N N . LYS A 1 97 ? -11.015 -10.304 9.671 1.00 80.31 97 LYS A N 1
ATOM 761 C CA . LYS A 1 97 ? -10.524 -11.670 9.923 1.00 80.31 97 LYS A CA 1
ATOM 762 C C . LYS A 1 97 ? -9.530 -11.742 11.082 1.00 80.31 97 LYS A C 1
ATOM 764 O O . LYS A 1 97 ? -9.459 -12.752 11.770 1.00 80.31 97 LYS A O 1
ATOM 769 N N . ALA A 1 98 ? -8.734 -10.691 11.250 1.00 78.56 98 ALA A N 1
ATOM 770 C CA . ALA A 1 98 ? -7.780 -10.518 12.334 1.00 78.56 98 ALA A CA 1
ATOM 771 C C . ALA A 1 98 ? -7.458 -9.026 12.463 1.00 78.56 98 ALA A C 1
ATOM 773 O O . ALA A 1 98 ? -7.368 -8.325 11.454 1.00 78.56 98 ALA A O 1
ATOM 774 N N . ALA A 1 99 ? -7.264 -8.550 13.690 1.00 76.44 99 ALA A N 1
ATOM 775 C CA . ALA A 1 99 ? -6.830 -7.189 13.971 1.00 76.44 99 ALA A CA 1
ATOM 776 C C . ALA A 1 99 ? -5.784 -7.206 15.088 1.00 76.44 99 ALA A C 1
ATOM 778 O O . ALA A 1 99 ? -5.901 -7.954 16.056 1.00 76.44 99 ALA A O 1
ATOM 779 N N . SER A 1 100 ? -4.769 -6.361 14.949 1.00 73.81 100 SER A N 1
ATOM 780 C CA . SER A 1 100 ? -3.782 -6.079 15.988 1.00 73.81 100 SER A CA 1
ATOM 781 C C . SER A 1 100 ? -3.828 -4.588 16.291 1.00 73.81 100 SER A C 1
ATOM 783 O O . SER A 1 100 ? -3.667 -3.781 15.375 1.00 73.81 100 SER A O 1
ATOM 785 N N . LEU A 1 101 ? -4.040 -4.218 17.554 1.00 69.75 101 LEU A N 1
ATOM 786 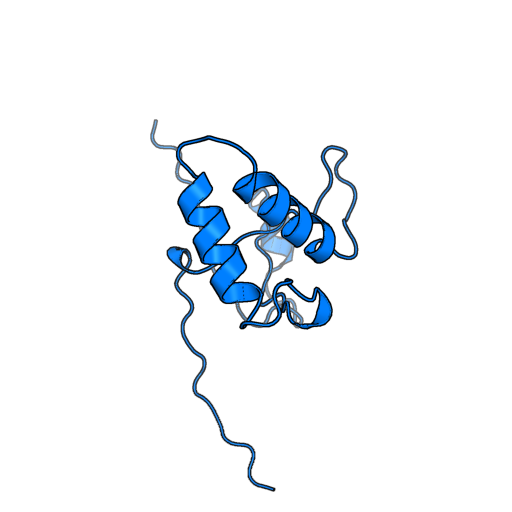C CA . LEU A 1 101 ? -4.002 -2.822 17.976 1.00 69.75 101 LEU A CA 1
ATOM 787 C C . LEU A 1 101 ? -2.563 -2.446 18.342 1.00 69.75 101 LEU A C 1
ATOM 789 O O . LEU A 1 101 ? -1.999 -2.985 19.292 1.00 69.75 101 LEU A O 1
ATOM 793 N N . GLY A 1 102 ? -1.973 -1.531 17.578 1.00 67.12 102 GLY A N 1
ATOM 794 C CA . GLY A 1 102 ? -0.720 -0.870 17.935 1.00 67.12 102 GLY A CA 1
ATOM 795 C C . GLY A 1 102 ? -1.015 0.489 18.562 1.00 67.12 102 GLY A C 1
ATOM 796 O O . GLY A 1 102 ? -1.830 1.237 18.031 1.00 67.12 102 GLY A O 1
ATOM 797 N N . ILE A 1 103 ? -0.359 0.810 19.676 1.00 68.56 103 ILE A N 1
ATOM 798 C CA . ILE A 1 103 ? -0.429 2.133 20.307 1.00 68.56 103 ILE A CA 1
ATOM 799 C C . ILE A 1 103 ? 0.890 2.847 20.011 1.00 68.56 103 ILE A C 1
ATOM 801 O O . ILE A 1 103 ? 1.960 2.303 20.288 1.00 68.56 103 ILE A O 1
ATOM 805 N N . VAL A 1 104 ? 0.824 4.061 19.460 1.00 66.00 104 VAL A N 1
ATOM 806 C CA . VAL A 1 104 ? 1.981 4.963 19.433 1.00 66.00 104 VAL A CA 1
ATOM 807 C C . VAL A 1 104 ? 2.028 5.642 20.796 1.00 66.00 104 VAL A C 1
ATOM 809 O O . VAL A 1 104 ? 1.239 6.536 21.077 1.00 66.00 104 VAL A O 1
ATOM 812 N N . ALA A 1 105 ? 2.904 5.163 21.676 1.00 63.94 105 ALA A N 1
ATOM 813 C CA . ALA A 1 105 ? 3.259 5.912 22.870 1.00 63.94 105 ALA A CA 1
ATOM 814 C C . ALA A 1 105 ? 4.274 6.972 22.438 1.00 63.94 105 ALA A C 1
ATOM 816 O O . ALA A 1 105 ? 5.416 6.623 22.124 1.00 63.94 105 ALA A O 1
ATOM 817 N N . ASP A 1 106 ? 3.862 8.238 22.377 1.00 58.66 106 ASP A N 1
ATOM 818 C CA . ASP A 1 106 ? 4.819 9.330 22.229 1.00 58.66 106 ASP A CA 1
ATOM 819 C C . ASP A 1 106 ? 5.824 9.231 23.381 1.00 58.66 106 ASP A C 1
ATOM 821 O O . ASP A 1 106 ? 5.471 9.306 24.561 1.00 58.66 106 ASP A O 1
ATOM 825 N N . LYS A 1 107 ? 7.091 8.993 23.035 1.00 49.56 107 LYS A N 1
ATOM 826 C CA . LYS A 1 107 ? 8.190 9.222 23.966 1.00 49.56 107 LYS A CA 1
ATOM 827 C C . LYS A 1 107 ? 8.414 10.728 23.985 1.00 49.56 107 LYS A C 1
ATOM 829 O O . LYS A 1 107 ? 8.973 11.259 23.028 1.00 49.56 107 LYS A O 1
ATOM 834 N N . PHE A 1 108 ? 7.927 11.379 25.036 1.00 46.12 108 PHE A N 1
ATOM 835 C CA . PHE A 1 108 ? 8.394 12.709 25.419 1.00 46.12 108 PHE A CA 1
ATOM 836 C C . PHE A 1 108 ? 9.887 12.664 25.759 1.00 46.12 108 PHE A C 1
ATOM 838 O O . PHE A 1 108 ? 10.321 11.652 26.365 1.00 46.12 108 PHE A O 1
#

Secondary structure (DSSP, 8-state):
-----PPPP---GGG-----SB-TTS-B-S--HHHHHHHHHHHHHS-STTHHHHHHHHHHHHTTSSS--GGG-----------HHHHHTTTT-TT-S-----------